Protein AF-R5MC84-F1 (afdb_monomer_lite)

Secondary structure (DSSP, 8-state):
--EEEEEEEEETTEEEEEEEEEEEEEETTEEEEEETTEEEEEEE-SSEEEEEEE-SSEEEEEEEETTS--EEEEEETTTTEEEEE-EEEEEEEEETTEEEEEEEETTT-SEEEEEEE-

Structure (mmCIF, N/CA/C/O backbone):
data_AF-R5MC84-F1
#
_entry.id   AF-R5MC84-F1
#
loop_
_atom_site.group_PDB
_atom_site.id
_atom_site.type_symbol
_atom_site.label_atom_id
_atom_site.label_alt_id
_atom_site.label_comp_id
_atom_site.label_asym_id
_atom_site.label_entity_id
_atom_site.label_seq_id
_atom_site.pdbx_PDB_ins_code
_atom_site.Cartn_x
_atom_site.Cartn_y
_atom_site.Cartn_z
_atom_site.occupancy
_atom_site.B_iso_or_equiv
_atom_site.auth_seq_id
_atom_site.auth_comp_id
_atom_site.auth_asym_id
_atom_site.auth_atom_id
_atom_site.pdbx_PDB_model_num
ATOM 1 N N . MET A 1 1 ? 2.328 -9.620 23.487 1.00 56.69 1 MET A N 1
ATOM 2 C CA . MET A 1 1 ? 0.896 -9.490 23.147 1.00 56.69 1 MET A CA 1
ATOM 3 C C . MET A 1 1 ? 0.767 -9.801 21.673 1.00 56.69 1 MET A C 1
ATOM 5 O O . MET A 1 1 ? 1.569 -9.274 20.914 1.00 56.69 1 MET A O 1
ATOM 9 N N . ASN A 1 2 ? -0.149 -10.691 21.293 1.00 75.06 2 ASN A N 1
ATOM 10 C CA . ASN A 1 2 ? -0.432 -10.945 19.881 1.00 75.06 2 ASN A CA 1
ATOM 11 C C . ASN A 1 2 ? -1.495 -9.938 19.453 1.00 75.06 2 ASN A C 1
ATOM 13 O O . ASN A 1 2 ? -2.572 -9.925 20.048 1.00 75.06 2 ASN A O 1
ATOM 17 N N . ASN A 1 3 ? -1.176 -9.100 18.472 1.00 91.00 3 ASN A N 1
ATOM 18 C CA . ASN A 1 3 ? -2.144 -8.193 17.874 1.00 91.00 3 ASN A CA 1
ATOM 19 C C . ASN A 1 3 ? -2.644 -8.818 16.572 1.00 91.00 3 ASN A C 1
ATOM 21 O O . ASN A 1 3 ? -1.855 -9.398 15.817 1.00 91.00 3 ASN A O 1
ATOM 25 N N . PHE A 1 4 ? -3.945 -8.710 16.323 1.00 95.31 4 PHE A N 1
ATOM 26 C CA . PHE A 1 4 ? -4.581 -9.274 15.142 1.00 95.31 4 PHE A CA 1
ATOM 27 C C . PHE A 1 4 ? -5.265 -8.177 14.356 1.00 95.31 4 PHE A C 1
ATOM 29 O O . PHE A 1 4 ? -6.042 -7.430 14.932 1.00 95.31 4 PHE A O 1
ATOM 36 N N . LEU A 1 5 ? -5.019 -8.139 13.052 1.00 95.62 5 LEU A N 1
ATOM 37 C CA . LEU A 1 5 ? -5.756 -7.280 12.144 1.00 95.62 5 LEU A CA 1
ATOM 38 C C . LEU A 1 5 ? -6.703 -8.096 11.272 1.00 95.62 5 LEU A C 1
ATOM 40 O O . LEU A 1 5 ? -6.482 -9.285 11.001 1.00 95.62 5 LEU A O 1
ATOM 44 N N . SER A 1 6 ? -7.744 -7.424 10.802 1.00 97.25 6 SER A N 1
ATOM 45 C CA . SER A 1 6 ? -8.564 -7.879 9.684 1.00 97.25 6 SER A CA 1
ATOM 46 C C . SER A 1 6 ? -8.267 -7.024 8.460 1.00 97.25 6 SER A C 1
ATOM 48 O O . SER A 1 6 ? -8.034 -5.826 8.586 1.00 97.25 6 SER A O 1
ATOM 50 N N . LEU A 1 7 ? -8.262 -7.642 7.284 1.00 97.31 7 LEU A N 1
ATOM 51 C CA . LEU A 1 7 ? -7.933 -7.015 6.012 1.00 97.31 7 LEU A CA 1
ATOM 52 C C . LEU A 1 7 ? -8.986 -7.383 4.972 1.00 97.31 7 LEU A C 1
ATOM 54 O O . LEU A 1 7 ? -9.317 -8.562 4.812 1.00 97.31 7 LEU A O 1
ATOM 58 N N . LYS A 1 8 ? -9.464 -6.384 4.232 1.00 97.94 8 LYS A N 1
ATOM 59 C CA . LYS A 1 8 ? -10.260 -6.563 3.016 1.00 97.94 8 LYS A CA 1
ATOM 60 C C . LYS A 1 8 ? -9.640 -5.772 1.877 1.00 97.94 8 LYS A C 1
ATOM 62 O O . LYS A 1 8 ? -9.330 -4.596 2.030 1.00 97.94 8 LYS A O 1
ATOM 67 N N . LEU A 1 9 ? -9.481 -6.423 0.736 1.00 96.44 9 LEU A N 1
ATOM 68 C CA . LEU A 1 9 ? -9.009 -5.821 -0.502 1.00 96.44 9 LEU A CA 1
ATOM 69 C C . LEU A 1 9 ? -10.130 -5.906 -1.527 1.00 96.44 9 LEU A C 1
ATOM 71 O O . LEU A 1 9 ? -10.655 -6.991 -1.783 1.00 96.44 9 LEU A O 1
ATOM 75 N N . TYR A 1 10 ? -10.461 -4.772 -2.124 1.00 97.12 10 TYR A N 1
ATOM 76 C CA . TYR A 1 10 ? -11.439 -4.666 -3.191 1.00 97.12 10 TYR A CA 1
ATOM 77 C C . TYR A 1 10 ? -10.757 -4.180 -4.466 1.00 97.12 10 TYR A C 1
ATOM 79 O O . TYR A 1 10 ? -9.874 -3.318 -4.411 1.00 97.12 10 TYR A O 1
ATOM 87 N N . LYS A 1 11 ? -11.200 -4.710 -5.604 1.00 95.38 11 LYS A N 1
ATOM 88 C CA . LYS A 1 11 ? -10.806 -4.289 -6.951 1.00 95.38 11 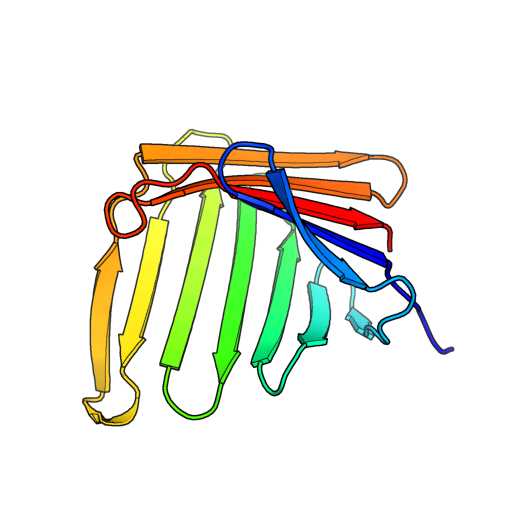LYS A CA 1
ATOM 89 C C . LYS A 1 11 ? -12.068 -3.885 -7.698 1.00 95.38 11 LYS A C 1
ATOM 91 O O . LYS A 1 11 ? -13.010 -4.663 -7.750 1.00 95.38 11 LYS A O 1
ATOM 96 N N . ASN A 1 12 ? -12.124 -2.655 -8.204 1.00 93.56 12 ASN A N 1
ATOM 97 C CA . ASN A 1 12 ? -13.321 -2.078 -8.829 1.00 93.56 12 ASN A CA 1
ATOM 98 C C . ASN A 1 12 ? -14.590 -2.213 -7.963 1.00 93.56 12 ASN A C 1
ATOM 100 O O . ASN A 1 12 ? -15.686 -2.425 -8.469 1.00 93.56 12 ASN A O 1
ATOM 104 N N . ASN A 1 13 ? -14.429 -2.056 -6.643 1.00 90.38 13 ASN A N 1
ATOM 105 C CA . ASN A 1 13 ? -15.451 -2.239 -5.600 1.00 90.38 13 ASN A CA 1
ATOM 106 C C . ASN A 1 13 ? -15.906 -3.686 -5.332 1.00 90.38 13 ASN A C 1
ATOM 108 O O . ASN A 1 13 ? -16.644 -3.903 -4.370 1.00 90.38 13 ASN A O 1
ATOM 112 N N . ASP A 1 14 ? -15.406 -4.672 -6.074 1.00 95.31 14 ASP A N 1
ATOM 113 C CA . ASP A 1 14 ? -15.655 -6.086 -5.801 1.00 95.31 14 ASP A CA 1
ATOM 114 C C . ASP A 1 14 ? -14.665 -6.622 -4.765 1.00 95.31 14 ASP A C 1
ATOM 116 O O . ASP A 1 14 ? -13.464 -6.350 -4.830 1.00 95.31 14 ASP A O 1
ATOM 120 N N . LEU A 1 15 ? -15.161 -7.387 -3.785 1.00 96.62 15 LEU A N 1
ATOM 121 C CA . LEU A 1 15 ? -14.310 -8.009 -2.769 1.00 96.62 15 LEU A CA 1
ATOM 122 C C . LEU A 1 15 ? -13.402 -9.054 -3.428 1.00 96.62 15 LEU A C 1
ATOM 124 O O . LEU A 1 15 ? -13.872 -10.094 -3.884 1.00 96.62 15 LEU A O 1
ATOM 128 N N . TYR A 1 16 ? -12.100 -8.784 -3.424 1.00 95.75 16 TYR A N 1
ATOM 129 C CA . TYR A 1 16 ? -11.080 -9.637 -4.028 1.00 95.75 16 TYR A CA 1
ATOM 130 C C . TYR A 1 16 ? -10.421 -10.564 -3.000 1.00 95.75 16 TYR A C 1
ATOM 132 O O . TYR A 1 16 ? -10.198 -11.743 -3.267 1.00 95.75 16 TYR A O 1
ATOM 140 N N . LEU A 1 17 ? -10.123 -10.049 -1.803 1.00 95.88 17 LEU A N 1
ATOM 141 C CA . LEU A 1 17 ? -9.483 -10.812 -0.729 1.00 95.88 17 LEU A CA 1
ATOM 142 C C . LEU A 1 17 ? -10.013 -10.381 0.639 1.00 95.88 17 LEU A C 1
ATOM 144 O O . LEU A 1 17 ? -10.153 -9.191 0.911 1.00 95.88 17 LEU A O 1
ATOM 148 N N . GLU A 1 18 ? -10.233 -11.348 1.529 1.00 97.19 18 GLU A N 1
ATOM 149 C CA . GLU A 1 18 ? -10.537 -11.114 2.942 1.00 97.19 18 GLU A CA 1
ATOM 150 C C . GLU A 1 18 ? -9.652 -12.001 3.831 1.00 97.19 18 GLU A C 1
ATOM 152 O O . GLU A 1 18 ? -9.522 -13.208 3.609 1.00 97.19 18 GLU A O 1
ATOM 157 N N . LYS A 1 19 ? -9.071 -11.412 4.880 1.00 97.00 19 LYS A N 1
ATOM 158 C CA . LYS A 1 19 ? -8.410 -12.128 5.977 1.00 97.00 19 LYS A CA 1
ATOM 159 C C . LYS A 1 19 ? -8.907 -11.566 7.303 1.00 97.00 19 LYS A C 1
ATOM 161 O O . LYS A 1 19 ? -8.810 -10.372 7.549 1.00 97.00 19 LYS A O 1
ATOM 166 N N . LYS A 1 20 ? -9.439 -12.424 8.174 1.00 94.25 20 LYS A N 1
ATOM 167 C CA . LYS A 1 20 ? -10.103 -11.991 9.420 1.00 94.25 20 LYS A CA 1
ATOM 168 C C . LYS A 1 20 ? -9.190 -11.944 10.643 1.00 94.25 20 LYS A C 1
ATOM 170 O O . LYS A 1 20 ? -9.562 -11.349 11.645 1.00 94.25 20 LYS A O 1
ATOM 175 N N . SER A 1 21 ? -8.040 -12.606 10.583 1.00 94.38 21 SER A N 1
ATOM 176 C CA . SER A 1 21 ? -7.100 -12.681 11.699 1.00 94.38 21 SER A CA 1
ATOM 177 C C . SER A 1 21 ? -5.689 -12.874 11.153 1.00 94.38 21 SER A C 1
ATOM 179 O O . SER A 1 21 ? -5.282 -13.986 10.817 1.00 94.38 21 SER A O 1
ATOM 181 N N . LEU A 1 22 ? -4.969 -11.766 10.999 1.00 95.69 22 LEU A N 1
ATOM 182 C CA . LEU A 1 22 ? -3.556 -11.737 10.634 1.00 95.69 22 LEU A CA 1
ATOM 183 C C . LEU A 1 22 ? -2.760 -11.194 11.810 1.00 95.69 22 LEU A C 1
ATOM 185 O O . LEU A 1 22 ? -3.102 -10.147 12.353 1.00 95.69 22 LEU A O 1
ATOM 189 N N . ASN A 1 23 ? -1.690 -11.889 12.188 1.00 95.88 23 ASN A N 1
ATOM 190 C CA . ASN A 1 23 ? -0.760 -11.352 13.172 1.00 95.88 23 ASN A CA 1
ATOM 191 C C . ASN A 1 23 ? -0.080 -10.109 12.600 1.00 95.88 23 ASN A C 1
ATOM 193 O O . ASN A 1 23 ? 0.408 -10.141 11.468 1.00 95.88 23 ASN A O 1
ATOM 197 N N . TYR A 1 24 ? 0.004 -9.056 13.406 1.00 96.62 24 TYR A N 1
ATOM 198 C CA . TYR A 1 24 ? 0.782 -7.875 13.061 1.00 96.62 24 TYR A CA 1
ATOM 199 C C . TYR A 1 24 ? 1.618 -7.378 14.239 1.00 96.62 24 TYR A C 1
ATOM 201 O O . TYR A 1 24 ? 1.277 -7.562 15.410 1.00 96.62 24 TYR A O 1
ATOM 209 N N . ALA A 1 25 ? 2.732 -6.732 13.916 1.00 95.75 25 ALA A N 1
ATOM 210 C CA . ALA A 1 25 ? 3.549 -5.988 14.858 1.00 95.75 25 ALA A CA 1
ATOM 211 C C . ALA A 1 25 ? 3.249 -4.491 14.724 1.00 95.75 25 ALA A C 1
ATOM 213 O O . ALA A 1 25 ? 3.106 -3.977 13.616 1.00 95.75 25 ALA A O 1
ATOM 214 N N . LYS A 1 26 ? 3.174 -3.792 15.861 1.00 94.12 26 LYS A N 1
ATOM 215 C CA . LYS A 1 26 ? 3.033 -2.333 15.924 1.00 94.12 26 LYS A CA 1
ATOM 216 C C . LYS A 1 26 ? 4.236 -1.742 16.639 1.00 94.12 26 LYS A C 1
ATOM 218 O O . LYS A 1 26 ? 4.548 -2.156 17.754 1.00 94.12 26 LYS A O 1
ATOM 223 N N . ASN A 1 27 ? 4.875 -0.757 16.020 1.00 93.94 27 ASN A N 1
ATOM 224 C CA . ASN A 1 27 ? 5.918 0.048 16.640 1.00 93.94 27 ASN A CA 1
ATOM 225 C C . ASN A 1 27 ? 5.663 1.523 16.318 1.00 93.94 27 ASN A C 1
ATOM 227 O O . ASN A 1 27 ? 5.898 1.970 15.198 1.00 93.94 27 ASN A O 1
ATOM 231 N N . ASN A 1 28 ? 5.150 2.268 17.300 1.00 93.44 28 ASN A N 1
ATOM 232 C CA . ASN A 1 28 ? 4.688 3.646 17.137 1.00 93.44 28 ASN A CA 1
ATOM 233 C C . ASN A 1 28 ? 3.674 3.777 15.986 1.00 93.44 28 ASN A C 1
ATOM 235 O O . ASN A 1 28 ? 2.543 3.305 16.092 1.00 93.44 28 ASN A O 1
ATOM 239 N N . ASN A 1 29 ? 4.089 4.410 14.894 1.00 94.69 29 ASN A N 1
ATOM 240 C CA . ASN A 1 29 ? 3.295 4.688 13.707 1.00 94.69 29 ASN A CA 1
ATOM 241 C C . ASN A 1 29 ? 3.519 3.681 12.563 1.00 94.69 29 ASN A C 1
ATOM 243 O O . ASN A 1 29 ? 3.021 3.889 11.456 1.00 94.69 29 ASN A O 1
ATOM 247 N N . LYS A 1 30 ? 4.292 2.624 12.828 1.00 96.62 30 LYS A N 1
ATOM 248 C CA . LYS A 1 30 ? 4.618 1.550 11.895 1.00 96.62 30 LYS A CA 1
ATOM 249 C C . LYS A 1 30 ? 3.831 0.286 12.238 1.00 96.62 30 LYS A C 1
ATOM 251 O O . LYS A 1 30 ? 3.828 -0.152 13.392 1.00 96.62 30 LYS A O 1
ATOM 256 N N . TYR A 1 31 ? 3.232 -0.319 11.221 1.00 96.12 31 TYR A N 1
ATOM 257 C CA . TYR A 1 31 ? 2.508 -1.585 11.273 1.00 96.12 31 TYR A CA 1
ATOM 258 C C . TYR A 1 31 ? 3.151 -2.570 10.301 1.00 96.12 31 TYR A C 1
ATOM 260 O O . TYR A 1 31 ? 3.415 -2.212 9.155 1.00 96.12 31 TYR A O 1
ATOM 268 N N . GLU A 1 32 ? 3.398 -3.800 10.740 1.00 97.31 32 GLU A N 1
ATOM 269 C CA . GLU A 1 32 ? 4.042 -4.833 9.924 1.00 97.31 32 GLU A CA 1
ATOM 270 C C . GLU A 1 32 ? 3.278 -6.149 10.007 1.00 97.31 32 GLU A C 1
ATOM 272 O O . GLU A 1 32 ? 2.995 -6.634 11.103 1.00 97.31 32 GLU A O 1
ATOM 277 N N . PHE A 1 33 ? 2.962 -6.745 8.859 1.00 96.75 33 PHE A N 1
ATOM 278 C CA . PHE A 1 33 ? 2.306 -8.050 8.783 1.00 96.75 33 PHE A CA 1
ATOM 279 C C . PHE A 1 33 ? 2.682 -8.795 7.503 1.00 96.75 33 PHE A C 1
ATOM 281 O O . PHE A 1 33 ? 2.889 -8.194 6.447 1.00 96.75 33 PHE A O 1
ATOM 288 N N . SER A 1 34 ? 2.723 -10.122 7.579 1.00 96.12 34 SER A N 1
ATOM 289 C CA . SER A 1 34 ? 2.959 -10.972 6.412 1.00 96.12 34 SER A CA 1
ATOM 290 C C . SER A 1 34 ? 1.641 -11.473 5.831 1.00 96.12 34 SER A C 1
ATOM 292 O O . SER A 1 34 ? 0.766 -11.944 6.559 1.00 96.12 34 SER A O 1
ATOM 294 N N . LEU A 1 35 ? 1.518 -11.409 4.511 1.00 94.75 35 LEU A N 1
ATOM 295 C CA . LEU A 1 35 ? 0.398 -11.947 3.751 1.00 94.75 35 LEU A CA 1
ATOM 296 C C . LEU A 1 35 ? 0.963 -12.676 2.533 1.00 94.75 35 LEU A C 1
ATOM 298 O O . LEU A 1 35 ? 1.555 -12.031 1.678 1.00 94.75 35 LEU A O 1
ATOM 302 N N . GLU A 1 36 ? 0.786 -13.998 2.469 1.00 92.00 36 GLU A N 1
ATOM 303 C CA . GLU A 1 36 ? 1.190 -14.822 1.311 1.00 92.00 36 GLU A CA 1
ATOM 304 C C . GLU A 1 36 ? 2.664 -14.606 0.914 1.00 92.00 36 GLU A C 1
ATOM 306 O O . GLU A 1 36 ? 2.978 -14.270 -0.221 1.00 92.00 36 GLU A O 1
ATOM 311 N N . ASP A 1 37 ? 3.570 -14.743 1.889 1.00 92.94 37 ASP A N 1
ATOM 312 C CA . ASP A 1 37 ? 5.022 -14.526 1.743 1.00 92.94 37 ASP A CA 1
ATOM 313 C C . ASP A 1 37 ? 5.449 -13.099 1.345 1.00 92.94 37 ASP A C 1
ATOM 315 O O . ASP A 1 37 ? 6.627 -12.848 1.083 1.00 92.94 37 ASP A O 1
ATOM 319 N N . VAL A 1 38 ? 4.520 -12.140 1.375 1.00 96.81 38 VAL A N 1
ATOM 320 C CA . VAL A 1 38 ? 4.792 -10.708 1.220 1.00 96.81 38 VAL A CA 1
ATOM 321 C C . VAL A 1 38 ? 4.785 -10.037 2.590 1.00 96.81 38 VAL A C 1
ATOM 323 O O . VAL A 1 38 ? 3.784 -10.091 3.310 1.00 96.81 38 VAL A O 1
ATOM 326 N N . LEU A 1 39 ? 5.883 -9.374 2.951 1.00 98.06 39 LEU A N 1
ATOM 327 C CA . LEU A 1 39 ? 5.944 -8.484 4.105 1.00 98.06 39 LEU A CA 1
ATOM 328 C C . LEU A 1 39 ? 5.305 -7.146 3.731 1.00 98.06 39 LEU A C 1
ATOM 330 O O . LEU A 1 39 ? 5.766 -6.448 2.831 1.00 98.06 39 LEU A O 1
ATOM 334 N N . ASN A 1 40 ? 4.248 -6.779 4.444 1.00 98.00 40 ASN A N 1
ATOM 335 C CA . ASN A 1 40 ? 3.569 -5.504 4.292 1.00 98.00 40 ASN A CA 1
ATOM 336 C C . ASN A 1 40 ? 3.981 -4.611 5.457 1.00 98.00 40 ASN A C 1
ATOM 338 O O . ASN A 1 40 ? 3.800 -4.978 6.618 1.00 98.00 40 ASN A O 1
ATOM 342 N N . THR A 1 41 ? 4.529 -3.446 5.137 1.00 98.25 41 THR A N 1
ATOM 343 C CA . THR A 1 41 ? 4.846 -2.390 6.096 1.00 98.25 41 THR A CA 1
ATOM 344 C C . THR A 1 41 ? 3.978 -1.184 5.794 1.00 98.25 41 THR A C 1
ATOM 346 O O . THR A 1 41 ? 3.941 -0.723 4.658 1.00 98.25 41 THR A O 1
ATOM 349 N N . ILE A 1 42 ? 3.301 -0.656 6.808 1.00 98.00 42 ILE A N 1
ATOM 350 C CA . ILE A 1 42 ? 2.528 0.580 6.713 1.00 98.00 42 ILE A CA 1
ATOM 351 C C . ILE A 1 42 ? 3.099 1.569 7.717 1.00 98.00 42 ILE A C 1
ATOM 353 O O . ILE A 1 42 ? 3.148 1.279 8.911 1.00 98.00 42 ILE A O 1
ATOM 357 N N . ILE A 1 43 ? 3.527 2.734 7.243 1.00 97.75 43 ILE A N 1
ATOM 358 C CA . ILE A 1 43 ? 3.975 3.849 8.080 1.00 97.75 43 ILE A CA 1
ATOM 359 C C . ILE A 1 43 ? 3.003 4.999 7.878 1.00 97.75 43 ILE A C 1
ATOM 361 O O . ILE A 1 43 ? 2.782 5.434 6.751 1.00 97.75 43 ILE A O 1
ATOM 365 N N . ILE A 1 44 ? 2.440 5.500 8.972 1.00 95.69 44 ILE A N 1
ATOM 366 C CA . ILE A 1 44 ? 1.483 6.607 8.947 1.00 95.69 44 ILE A CA 1
ATOM 367 C C . ILE A 1 44 ? 2.130 7.828 9.595 1.00 95.69 44 ILE A C 1
ATOM 369 O O . ILE A 1 44 ? 2.679 7.744 10.689 1.00 95.69 44 ILE A O 1
ATOM 373 N N . SER A 1 45 ? 2.087 8.975 8.939 1.00 95.06 45 SER A N 1
ATOM 374 C CA . SER A 1 45 ? 2.497 10.260 9.503 1.00 95.06 45 SER A CA 1
ATOM 375 C C . SER A 1 45 ? 1.346 11.261 9.422 1.00 95.06 45 SER A C 1
ATOM 377 O O . SER A 1 45 ? 0.254 10.943 8.950 1.00 95.06 45 SER A O 1
ATOM 379 N N . GLU A 1 46 ? 1.573 12.474 9.922 1.00 92.31 46 GLU A N 1
ATOM 380 C CA . GLU A 1 46 ? 0.574 13.543 9.875 1.00 92.31 46 GLU A CA 1
ATOM 381 C C . GLU A 1 46 ? 0.150 13.871 8.434 1.00 92.31 46 GLU A C 1
ATOM 383 O O . GLU A 1 46 ? -1.041 14.042 8.168 1.00 92.31 46 GLU A O 1
ATOM 388 N N . ASP A 1 47 ? 1.101 13.857 7.499 1.00 95.12 47 ASP A N 1
ATOM 389 C CA . ASP A 1 47 ? 0.900 14.325 6.124 1.00 95.12 47 ASP A CA 1
ATOM 390 C C . ASP A 1 47 ? 0.862 13.209 5.075 1.00 95.12 47 ASP A C 1
ATOM 392 O O . ASP A 1 47 ? 0.478 13.459 3.926 1.00 95.12 47 ASP A O 1
ATOM 396 N N . ALA A 1 48 ? 1.259 11.986 5.436 1.00 97.44 48 ALA A N 1
ATOM 397 C CA . ALA A 1 48 ? 1.431 10.910 4.472 1.00 97.44 48 ALA A CA 1
ATOM 398 C C . ALA A 1 48 ? 1.202 9.511 5.051 1.00 97.44 48 ALA A C 1
ATOM 400 O O . ALA A 1 48 ? 1.296 9.272 6.254 1.00 97.44 48 ALA A O 1
ATOM 401 N N . MET A 1 49 ? 0.971 8.561 4.153 1.00 98.00 49 MET A N 1
ATOM 402 C CA . MET A 1 49 ? 1.032 7.131 4.426 1.00 98.00 49 MET A CA 1
ATOM 403 C C . MET A 1 49 ? 1.987 6.480 3.428 1.00 98.00 49 MET A C 1
ATOM 405 O O . MET A 1 49 ? 1.906 6.744 2.229 1.00 98.00 49 MET A O 1
ATOM 409 N N . VAL A 1 50 ? 2.871 5.615 3.915 1.00 98.38 50 VAL A N 1
ATOM 410 C CA . VAL A 1 50 ? 3.734 4.772 3.084 1.00 98.38 50 VAL A CA 1
ATOM 411 C C . VAL A 1 50 ? 3.311 3.322 3.264 1.00 98.38 50 VAL A C 1
ATOM 413 O O . VAL A 1 50 ? 3.316 2.816 4.384 1.00 98.38 50 VAL A O 1
ATOM 416 N N . LEU A 1 51 ? 2.952 2.665 2.165 1.00 98.19 51 LEU A N 1
ATOM 417 C CA . LEU A 1 51 ? 2.740 1.224 2.086 1.00 98.19 51 LEU A CA 1
ATOM 418 C C . LEU A 1 51 ? 3.907 0.605 1.317 1.00 98.19 51 LEU A C 1
ATOM 420 O O . LEU A 1 51 ? 4.083 0.881 0.133 1.00 98.19 51 LEU A O 1
ATOM 424 N N . THR A 1 52 ? 4.649 -0.282 1.967 1.00 98.38 52 THR A N 1
ATOM 425 C CA . THR A 1 52 ? 5.693 -1.091 1.337 1.00 98.38 52 THR A CA 1
ATOM 426 C C . THR A 1 52 ? 5.253 -2.547 1.314 1.00 98.38 52 THR A C 1
ATOM 428 O O . THR A 1 52 ? 4.891 -3.105 2.350 1.00 98.38 52 THR A O 1
ATOM 431 N N . ARG A 1 53 ? 5.292 -3.173 0.140 1.00 97.56 53 ARG A N 1
ATOM 432 C CA . ARG A 1 53 ? 5.062 -4.606 -0.061 1.00 97.56 53 ARG A CA 1
ATOM 433 C C . ARG A 1 53 ? 6.358 -5.216 -0.560 1.00 97.56 53 ARG A C 1
ATOM 435 O O . ARG A 1 53 ? 6.788 -4.911 -1.668 1.00 97.56 53 ARG A O 1
ATOM 442 N N . ASP A 1 54 ? 6.974 -6.051 0.259 1.00 98.31 54 ASP A N 1
ATOM 443 C CA . ASP A 1 54 ? 8.278 -6.637 -0.019 1.00 98.31 54 ASP A CA 1
ATOM 444 C C . ASP A 1 54 ? 8.183 -8.159 -0.066 1.00 98.31 54 ASP A C 1
ATOM 446 O O . ASP A 1 54 ? 7.633 -8.790 0.837 1.00 98.31 54 ASP A O 1
ATOM 450 N N . ASN A 1 55 ? 8.717 -8.760 -1.122 1.00 97.50 55 ASN A N 1
ATOM 451 C CA . ASN A 1 55 ? 8.897 -10.203 -1.211 1.00 97.50 55 ASN A CA 1
ATOM 452 C C . ASN A 1 55 ? 10.292 -10.520 -1.765 1.00 97.50 55 ASN A C 1
ATOM 454 O O . ASN A 1 55 ? 11.145 -9.644 -1.887 1.00 97.50 55 ASN A O 1
ATOM 458 N N . LYS A 1 56 ? 10.570 -11.784 -2.086 1.00 96.94 56 LYS A N 1
ATOM 459 C CA . LYS A 1 56 ? 11.901 -12.177 -2.578 1.00 96.94 56 LYS A CA 1
ATOM 460 C C . LYS A 1 56 ? 12.266 -11.562 -3.934 1.00 96.94 56 LYS A C 1
ATOM 462 O O . LYS A 1 56 ? 13.446 -11.358 -4.188 1.00 96.94 56 LYS A O 1
ATOM 467 N N . GLU A 1 57 ? 11.278 -11.268 -4.770 1.00 96.75 57 GLU A N 1
ATOM 468 C CA . GLU A 1 57 ? 11.469 -10.866 -6.169 1.00 96.75 57 GLU A CA 1
ATOM 469 C C . GLU A 1 57 ? 11.445 -9.344 -6.342 1.00 96.75 57 GLU A C 1
ATOM 471 O O . GLU A 1 57 ? 12.128 -8.790 -7.205 1.00 96.75 57 GLU A O 1
ATOM 476 N N . SER A 1 58 ? 10.664 -8.651 -5.514 1.00 96.88 58 SER A N 1
ATOM 477 C CA . SER A 1 58 ? 10.347 -7.246 -5.726 1.00 96.88 58 SER A CA 1
ATOM 478 C C . SER A 1 58 ? 10.005 -6.487 -4.449 1.00 96.88 58 SER A C 1
ATOM 480 O O . SER A 1 58 ? 9.702 -7.075 -3.406 1.00 96.88 58 SER A O 1
ATOM 482 N N . THR A 1 59 ? 10.027 -5.162 -4.568 1.00 97.94 59 THR A N 1
ATOM 483 C CA . THR A 1 59 ? 9.513 -4.236 -3.556 1.00 97.94 59 THR A CA 1
ATOM 484 C C . THR A 1 59 ? 8.616 -3.210 -4.236 1.00 97.94 59 THR A C 1
ATOM 486 O O . THR A 1 59 ? 9.076 -2.472 -5.102 1.00 97.94 59 THR A O 1
ATOM 489 N N . LEU A 1 60 ? 7.349 -3.134 -3.835 1.00 97.19 60 LEU A N 1
ATOM 490 C CA . LEU A 1 60 ? 6.460 -2.031 -4.193 1.00 97.19 60 LEU A CA 1
ATOM 491 C C . LEU A 1 60 ? 6.398 -1.046 -3.030 1.00 97.19 60 LEU A C 1
ATOM 493 O O . LEU A 1 60 ? 6.135 -1.450 -1.901 1.00 97.19 60 LEU A O 1
ATOM 497 N N . GLU A 1 61 ? 6.577 0.238 -3.306 1.00 98.31 61 GLU A N 1
ATOM 498 C CA . GLU A 1 61 ? 6.395 1.319 -2.343 1.00 98.31 61 GLU A CA 1
ATOM 499 C C . GLU A 1 61 ? 5.374 2.318 -2.888 1.00 98.31 61 GLU A C 1
ATOM 501 O O . GLU A 1 61 ? 5.568 2.893 -3.957 1.00 98.31 61 GLU A O 1
ATOM 506 N N . LEU A 1 62 ? 4.285 2.528 -2.153 1.00 98.12 62 LEU A N 1
ATOM 507 C CA . LEU A 1 62 ? 3.269 3.536 -2.431 1.00 98.12 62 LEU A CA 1
ATOM 508 C C . LEU A 1 62 ? 3.302 4.589 -1.323 1.00 98.12 62 LEU A C 1
ATOM 510 O O . LEU A 1 62 ? 3.018 4.289 -0.166 1.00 98.12 62 LEU A O 1
ATOM 514 N 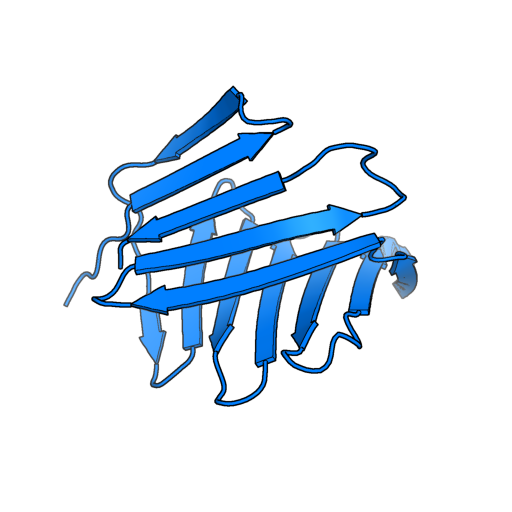N . THR A 1 63 ? 3.604 5.830 -1.690 1.00 98.38 63 THR A N 1
ATOM 515 C CA . THR A 1 63 ? 3.498 7.002 -0.818 1.00 98.38 63 THR A CA 1
ATOM 516 C C . THR A 1 63 ? 2.258 7.805 -1.188 1.00 98.38 63 THR A C 1
ATOM 518 O O . THR A 1 63 ? 2.169 8.361 -2.285 1.00 98.38 63 THR A O 1
ATOM 521 N N . VAL A 1 64 ? 1.322 7.921 -0.252 1.00 98.25 64 VAL A N 1
ATOM 522 C CA . VAL A 1 64 ? 0.101 8.716 -0.391 1.00 98.25 64 VAL A CA 1
ATOM 523 C C . VAL A 1 64 ? 0.230 9.975 0.462 1.00 98.25 64 VAL A C 1
ATOM 525 O O . VAL A 1 64 ? 0.152 9.900 1.684 1.00 98.25 64 VAL A O 1
ATOM 528 N N . ASN A 1 65 ? 0.442 11.130 -0.175 1.00 96.94 65 ASN A N 1
ATOM 529 C CA . ASN A 1 65 ? 0.524 12.429 0.498 1.00 96.94 65 ASN A CA 1
ATOM 530 C C . ASN A 1 65 ? -0.829 13.154 0.486 1.00 96.94 65 ASN A C 1
ATOM 532 O O . ASN A 1 65 ? -1.478 13.220 -0.556 1.00 96.94 65 ASN A O 1
ATOM 536 N N . LYS A 1 66 ? -1.214 13.792 1.597 1.00 93.75 66 LYS A N 1
ATOM 537 C CA . LYS A 1 66 ? -2.457 14.588 1.691 1.00 93.75 66 LYS A CA 1
ATOM 538 C C . LYS A 1 66 ? -2.495 15.803 0.758 1.00 93.75 66 LYS A C 1
ATOM 540 O O . LYS A 1 66 ? -3.565 16.314 0.456 1.00 93.75 66 LYS A O 1
ATOM 545 N N . ASN A 1 67 ? -1.336 16.268 0.293 1.00 93.62 67 ASN A N 1
ATOM 546 C CA . ASN A 1 67 ? -1.221 17.364 -0.673 1.00 93.62 67 ASN A CA 1
ATOM 547 C C . ASN A 1 67 ? -1.388 16.922 -2.143 1.00 93.62 67 ASN A C 1
ATOM 549 O O . ASN A 1 67 ? -1.188 17.743 -3.034 1.00 93.62 67 ASN A O 1
ATOM 553 N N . GLY A 1 68 ? -1.692 15.643 -2.399 1.00 93.50 68 GLY A N 1
ATOM 554 C CA . GLY A 1 68 ? -1.909 15.091 -3.741 1.00 93.50 68 GLY A CA 1
ATOM 555 C C . GLY A 1 68 ? -0.646 14.640 -4.485 1.00 93.50 68 GLY A C 1
ATOM 556 O O . GLY A 1 68 ? -0.747 14.024 -5.540 1.00 93.50 68 GLY A O 1
ATOM 557 N N . ASN A 1 69 ? 0.560 14.887 -3.957 1.00 94.75 69 ASN A N 1
ATOM 558 C CA . ASN A 1 69 ? 1.816 14.488 -4.611 1.00 94.75 69 ASN A CA 1
ATOM 559 C C . ASN A 1 69 ? 2.159 13.012 -4.347 1.00 94.75 69 ASN A C 1
ATOM 561 O O . ASN A 1 69 ? 3.167 12.705 -3.705 1.00 94.75 69 ASN A O 1
ATOM 565 N N . HIS A 1 70 ? 1.303 12.089 -4.776 1.00 97.25 70 HIS A N 1
ATOM 566 C CA . HIS A 1 70 ? 1.501 10.653 -4.573 1.00 97.25 70 HIS A CA 1
ATOM 567 C C . HIS A 1 70 ? 2.683 10.118 -5.388 1.00 97.25 70 HIS A C 1
ATOM 569 O O . HIS A 1 70 ? 3.052 10.670 -6.424 1.00 97.25 70 HIS A O 1
ATOM 575 N N . LYS A 1 71 ? 3.300 9.037 -4.909 1.00 97.31 71 LYS A N 1
ATOM 576 C CA . LYS A 1 71 ? 4.404 8.363 -5.601 1.00 97.31 71 LYS A CA 1
ATOM 577 C C . LYS A 1 71 ? 4.239 6.863 -5.480 1.00 97.31 71 LYS A C 1
ATOM 579 O O . LYS A 1 71 ? 3.941 6.380 -4.392 1.00 97.31 71 LYS A O 1
ATOM 584 N N . CYS A 1 72 ? 4.498 6.134 -6.555 1.00 97.38 72 CYS A N 1
ATOM 585 C CA . CYS A 1 72 ? 4.633 4.690 -6.504 1.00 97.38 72 CYS A CA 1
ATOM 586 C C . CYS A 1 72 ? 5.927 4.274 -7.199 1.00 97.38 72 CYS A C 1
ATOM 588 O O . CYS A 1 72 ? 6.235 4.757 -8.287 1.00 97.38 72 CYS A O 1
ATOM 590 N N . ARG A 1 73 ? 6.705 3.409 -6.550 1.00 96.94 73 ARG A N 1
ATOM 591 C CA . ARG A 1 73 ? 7.937 2.848 -7.106 1.00 96.94 73 ARG A CA 1
ATOM 592 C C . ARG A 1 73 ? 7.909 1.340 -6.977 1.00 96.94 73 ARG A C 1
ATOM 594 O O . ARG A 1 73 ? 7.439 0.803 -5.973 1.00 96.94 73 ARG A O 1
ATOM 601 N N . TYR A 1 74 ? 8.455 0.673 -7.977 1.00 96.56 74 TYR A N 1
ATOM 602 C CA . TYR A 1 74 ? 8.585 -0.769 -8.014 1.00 96.56 74 TYR A CA 1
ATOM 603 C C . TYR A 1 74 ? 10.039 -1.147 -8.282 1.00 96.56 74 TYR A C 1
ATOM 605 O O . TYR A 1 74 ? 10.607 -0.758 -9.299 1.00 96.56 74 TYR A O 1
ATOM 613 N N . LEU A 1 75 ? 10.647 -1.877 -7.353 1.00 97.62 75 LEU A N 1
ATOM 614 C CA . LEU A 1 75 ? 11.989 -2.434 -7.477 1.00 97.62 75 LEU A CA 1
ATOM 615 C C . LEU A 1 75 ? 11.895 -3.880 -7.955 1.00 97.62 75 LEU A C 1
ATOM 617 O O . LEU A 1 75 ? 11.301 -4.715 -7.275 1.00 97.62 75 LEU A O 1
ATOM 621 N N . LEU A 1 76 ? 12.548 -4.179 -9.072 1.00 96.75 76 LEU A N 1
ATOM 622 C CA . LEU A 1 76 ? 12.839 -5.537 -9.525 1.00 96.75 76 LEU A CA 1
ATOM 623 C C . LEU A 1 76 ? 14.202 -5.949 -8.964 1.00 96.75 76 LEU A C 1
ATOM 625 O O . LEU A 1 76 ? 15.232 -5.482 -9.451 1.00 96.75 76 LEU A O 1
ATOM 629 N N . LYS A 1 77 ? 14.224 -6.811 -7.940 1.00 96.94 77 LYS A N 1
ATOM 630 C CA . LYS A 1 77 ? 15.454 -7.126 -7.189 1.00 96.94 77 LYS A CA 1
ATOM 631 C C . LYS A 1 77 ? 16.484 -7.877 -8.026 1.00 96.94 77 LYS A C 1
ATOM 633 O O . LYS A 1 77 ? 17.674 -7.636 -7.873 1.00 96.94 77 LYS A O 1
ATOM 638 N N . GLU A 1 78 ? 16.039 -8.747 -8.932 1.00 96.38 78 GLU A N 1
ATOM 639 C CA . GLU A 1 78 ? 16.944 -9.479 -9.832 1.00 96.38 78 GLU A CA 1
ATOM 640 C C . GLU A 1 78 ? 17.711 -8.557 -10.786 1.00 96.38 78 GLU A C 1
ATOM 642 O O . GLU A 1 78 ? 18.841 -8.859 -11.164 1.00 96.38 78 GLU A O 1
ATOM 647 N N . LEU A 1 79 ? 17.099 -7.435 -11.170 1.00 95.94 79 LEU A N 1
ATOM 648 C CA . LEU A 1 79 ? 17.673 -6.467 -12.104 1.00 95.94 79 LEU A CA 1
ATOM 649 C C . LEU A 1 79 ? 18.305 -5.263 -11.398 1.00 95.94 79 LEU A C 1
ATOM 651 O O . LEU A 1 79 ? 18.897 -4.424 -12.072 1.00 95.94 79 LEU A O 1
ATOM 655 N N . ASP A 1 80 ? 18.136 -5.162 -10.075 1.00 94.81 80 ASP A N 1
ATOM 656 C CA . ASP A 1 80 ? 18.444 -3.973 -9.271 1.00 94.81 80 ASP A CA 1
ATOM 657 C C . ASP A 1 80 ? 17.915 -2.677 -9.921 1.00 94.81 80 ASP A C 1
ATOM 659 O O . ASP A 1 80 ? 18.591 -1.651 -10.008 1.00 94.81 80 ASP A O 1
ATOM 663 N N . ALA A 1 81 ? 16.694 -2.751 -10.460 1.00 94.75 81 ALA A N 1
ATOM 664 C CA . ALA A 1 81 ? 16.112 -1.708 -11.295 1.00 94.75 81 ALA A CA 1
ATOM 665 C C . ALA A 1 81 ? 14.806 -1.178 -10.704 1.00 94.75 81 ALA A C 1
ATOM 667 O O . ALA A 1 81 ? 13.935 -1.949 -10.294 1.00 94.75 81 ALA A O 1
ATOM 668 N N . TYR A 1 82 ? 14.657 0.147 -10.721 1.00 95.00 82 TYR A N 1
ATOM 669 C CA . TYR A 1 82 ? 13.445 0.831 -10.286 1.00 95.00 82 TYR A CA 1
ATOM 670 C C . TYR A 1 82 ? 12.598 1.260 -11.476 1.00 95.00 82 TYR A C 1
ATOM 672 O O . TYR A 1 82 ? 13.107 1.786 -12.466 1.00 95.00 82 TYR A O 1
ATOM 680 N N . VAL A 1 83 ? 11.292 1.095 -11.321 1.00 94.88 83 VAL A N 1
ATOM 681 C CA . VAL A 1 83 ? 10.269 1.627 -12.211 1.00 94.88 83 VAL A CA 1
ATOM 682 C C . VAL A 1 83 ? 9.381 2.550 -11.391 1.00 94.88 83 VAL A C 1
ATOM 684 O O . VAL A 1 83 ? 8.840 2.146 -10.360 1.00 94.88 83 VAL A O 1
ATOM 687 N N . ASP A 1 84 ? 9.247 3.793 -11.837 1.00 95.81 84 ASP A N 1
ATOM 688 C CA . ASP A 1 84 ? 8.261 4.711 -11.281 1.00 95.81 84 ASP A CA 1
ATOM 689 C C . ASP A 1 84 ? 6.907 4.410 -11.934 1.00 95.81 84 ASP A C 1
ATOM 691 O O . ASP A 1 84 ? 6.804 4.332 -13.158 1.00 95.81 84 ASP A O 1
ATOM 695 N N . ILE A 1 85 ? 5.880 4.205 -11.111 1.00 95.00 85 ILE A N 1
ATOM 696 C CA . ILE A 1 85 ? 4.512 3.937 -11.557 1.00 95.00 85 ILE A CA 1
ATOM 697 C C . ILE A 1 85 ? 3.688 5.197 -11.303 1.00 95.00 85 ILE A C 1
ATOM 699 O O . ILE A 1 85 ? 3.686 5.735 -10.189 1.00 95.00 85 ILE A O 1
ATOM 703 N N . VAL A 1 86 ? 2.987 5.668 -12.334 1.00 95.00 86 VAL A N 1
ATOM 704 C CA . VAL A 1 86 ? 2.086 6.816 -12.218 1.00 95.00 86 VAL A CA 1
ATOM 705 C C . VAL A 1 86 ? 0.914 6.454 -11.305 1.00 95.00 86 VAL A C 1
ATOM 707 O O . VAL A 1 86 ? 0.310 5.385 -11.418 1.00 95.00 86 VAL A O 1
ATOM 710 N N . VAL A 1 87 ? 0.618 7.355 -10.368 1.00 96.25 87 VAL A N 1
ATOM 711 C CA . VAL A 1 87 ? -0.517 7.250 -9.449 1.00 96.25 87 VAL A CA 1
ATOM 712 C C . VAL A 1 87 ? -1.584 8.229 -9.921 1.00 96.25 87 VAL A C 1
ATOM 714 O O . VAL A 1 87 ? -1.415 9.435 -9.750 1.00 96.25 87 VAL A O 1
ATOM 717 N N . ASP A 1 88 ? -2.669 7.719 -10.500 1.00 94.62 88 ASP A N 1
ATOM 718 C CA . ASP A 1 88 ? -3.758 8.554 -11.023 1.00 94.62 88 ASP A CA 1
ATOM 719 C C . ASP A 1 88 ? -4.534 9.227 -9.890 1.00 94.62 88 ASP A C 1
ATOM 721 O O . ASP A 1 88 ? -4.894 10.402 -9.954 1.00 94.62 88 ASP A O 1
ATOM 725 N N . SER A 1 89 ? -4.795 8.466 -8.829 1.00 94.50 89 SER A N 1
ATOM 726 C CA . SER A 1 89 ? -5.435 8.956 -7.614 1.00 94.50 89 SER A CA 1
ATOM 727 C C . SER A 1 89 ? -5.049 8.088 -6.426 1.00 94.50 89 SER A C 1
ATOM 729 O O . SER A 1 89 ? -4.863 6.876 -6.566 1.00 94.50 89 SER A O 1
ATOM 731 N N . ALA A 1 90 ? -4.921 8.696 -5.247 1.00 97.06 90 ALA A N 1
ATOM 732 C CA . ALA A 1 90 ? -4.822 7.962 -3.997 1.00 97.06 90 ALA A CA 1
ATOM 733 C C . ALA A 1 90 ? -5.301 8.804 -2.811 1.00 97.06 90 ALA A C 1
ATOM 735 O O . ALA A 1 90 ? -5.111 10.014 -2.760 1.00 97.06 90 ALA A O 1
ATOM 736 N N . GLU A 1 91 ? -5.884 8.152 -1.817 1.00 97.00 91 GLU A N 1
ATOM 737 C CA . GLU A 1 91 ? -6.307 8.787 -0.574 1.00 97.00 91 GLU A CA 1
ATOM 738 C C . GLU A 1 91 ? -6.225 7.772 0.561 1.00 97.00 91 GLU A C 1
ATOM 740 O O . GLU A 1 91 ? -6.401 6.571 0.349 1.00 97.00 91 GLU A O 1
ATOM 745 N N . PHE A 1 92 ? -5.954 8.237 1.777 1.00 97.25 92 PHE A N 1
ATOM 746 C CA . PHE A 1 92 ? -6.031 7.389 2.956 1.00 97.25 92 PHE A CA 1
ATOM 747 C C . PHE A 1 92 ? -6.708 8.118 4.112 1.00 97.25 92 PHE A C 1
ATOM 749 O O . PHE A 1 92 ? -6.590 9.336 4.258 1.00 97.25 92 PHE A O 1
ATOM 756 N N . SER A 1 93 ? -7.376 7.355 4.969 1.00 95.25 93 SER A N 1
ATOM 757 C CA . SER A 1 93 ? -7.921 7.837 6.232 1.00 95.25 93 SER A CA 1
ATOM 758 C C . SER A 1 93 ? -7.654 6.825 7.342 1.00 95.25 93 SER A C 1
ATOM 760 O O . SER A 1 93 ? -7.610 5.619 7.102 1.00 95.25 93 SER A O 1
ATOM 762 N N . ILE A 1 94 ? -7.440 7.318 8.562 1.00 93.19 94 ILE A N 1
ATOM 763 C CA . ILE A 1 94 ? -7.338 6.480 9.757 1.00 93.19 94 ILE A CA 1
ATOM 764 C C . ILE A 1 94 ? -8.215 7.057 10.866 1.00 93.19 94 ILE A C 1
ATOM 766 O O . ILE A 1 94 ? -8.058 8.218 11.244 1.00 93.19 94 ILE A O 1
ATOM 770 N N . GLN A 1 95 ? -9.166 6.260 11.349 1.00 92.50 95 GLN A N 1
ATOM 771 C CA . GLN A 1 95 ? -10.110 6.615 12.413 1.00 92.50 95 GLN A CA 1
ATOM 772 C C . GLN A 1 95 ? -10.413 5.360 13.232 1.00 92.50 95 GLN A C 1
ATOM 774 O O . GLN A 1 95 ? -10.607 4.304 12.643 1.00 92.50 95 GLN A O 1
ATOM 779 N N . ASP A 1 96 ? -10.443 5.463 14.564 1.00 88.75 96 ASP A N 1
ATOM 780 C CA . ASP A 1 96 ? -10.835 4.371 15.473 1.00 88.75 96 ASP A CA 1
ATOM 781 C C . ASP A 1 96 ? -10.199 3.002 15.134 1.00 88.75 96 ASP A C 1
ATOM 783 O O . ASP A 1 96 ? -10.888 1.995 14.992 1.00 88.75 96 ASP A O 1
ATOM 787 N N . ASP A 1 97 ? -8.872 2.982 14.945 1.00 89.62 97 ASP A N 1
ATOM 788 C CA . ASP A 1 97 ? -8.073 1.795 14.574 1.00 89.62 97 ASP A CA 1
ATOM 789 C C . ASP A 1 97 ? -8.431 1.145 13.219 1.00 89.62 97 ASP A C 1
ATOM 791 O O . ASP A 1 97 ? -7.952 0.058 12.883 1.00 89.62 97 ASP A O 1
ATOM 795 N N . LYS A 1 98 ? -9.200 1.844 12.382 1.00 95.44 98 LYS A N 1
ATOM 796 C CA . LYS A 1 98 ? -9.480 1.480 10.994 1.00 95.44 98 LYS A CA 1
ATOM 797 C C . LYS A 1 98 ? -8.682 2.354 10.035 1.00 95.44 98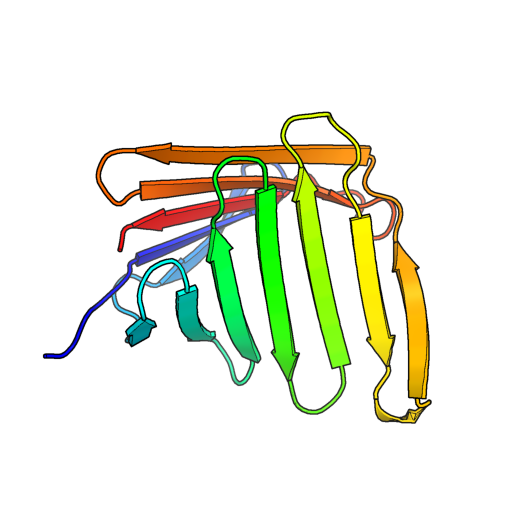 LYS A C 1
ATOM 799 O O . LYS A 1 98 ? -8.815 3.574 10.045 1.00 95.44 98 LYS A O 1
ATOM 804 N N . LEU A 1 99 ? -7.889 1.720 9.177 1.00 96.69 99 LEU A N 1
ATOM 805 C CA . LEU A 1 99 ? -7.248 2.329 8.015 1.00 96.69 99 LEU A CA 1
ATOM 806 C C . LEU A 1 99 ? -8.052 2.000 6.758 1.00 96.69 99 LEU A C 1
ATOM 808 O O . LEU A 1 99 ? -8.289 0.831 6.448 1.00 96.69 99 LEU A O 1
ATOM 812 N N . GLU A 1 100 ? -8.401 3.032 6.003 1.00 97.19 100 GLU A N 1
ATOM 813 C CA . GLU A 1 100 ? -8.885 2.901 4.635 1.00 97.19 100 GLU A CA 1
ATOM 814 C C . GLU A 1 100 ? -7.884 3.550 3.688 1.00 97.19 100 GLU A C 1
ATOM 816 O O . GLU A 1 100 ? -7.470 4.690 3.891 1.00 97.19 100 GLU A O 1
ATOM 821 N N . LEU A 1 101 ? -7.498 2.818 2.652 1.00 97.38 101 LEU A N 1
ATOM 822 C CA . LEU A 1 101 ? -6.617 3.276 1.592 1.00 97.38 101 LEU A CA 1
ATOM 823 C C . LEU A 1 101 ? -7.306 3.039 0.251 1.00 97.38 101 LEU A C 1
ATOM 825 O O . LEU A 1 101 ? -7.748 1.930 -0.045 1.00 97.38 101 LEU A O 1
ATOM 829 N N . TYR A 1 102 ? -7.321 4.071 -0.575 1.00 96.44 102 TYR A N 1
ATOM 830 C CA . TYR A 1 102 ? -7.819 4.060 -1.939 1.00 96.44 102 TYR A CA 1
ATOM 831 C C . TYR A 1 102 ? -6.670 4.434 -2.866 1.00 96.44 102 TYR A C 1
ATOM 833 O O . TYR A 1 102 ? -5.936 5.376 -2.573 1.00 96.44 102 TYR A O 1
ATOM 841 N N . TYR A 1 103 ? -6.486 3.704 -3.963 1.00 96.12 103 TYR A N 1
ATOM 842 C CA . TYR A 1 103 ? -5.526 4.086 -4.995 1.00 96.12 103 TYR A CA 1
ATOM 843 C C . TYR A 1 103 ? -5.867 3.497 -6.363 1.00 96.12 103 TYR A C 1
ATOM 845 O O . TYR A 1 103 ? -6.454 2.418 -6.470 1.00 96.12 103 TYR A O 1
ATOM 853 N N . GLN A 1 104 ? -5.434 4.197 -7.405 1.00 95.69 104 GLN A N 1
ATOM 854 C CA . GLN A 1 104 ? -5.427 3.744 -8.788 1.00 95.69 104 GLN A CA 1
ATOM 855 C C . GLN A 1 104 ? -4.036 4.002 -9.373 1.00 95.69 104 GLN A C 1
ATOM 857 O O . GLN A 1 104 ? -3.520 5.119 -9.302 1.00 95.69 104 GLN A O 1
ATOM 862 N N . LEU A 1 105 ? -3.421 2.945 -9.901 1.00 93.75 105 LEU A N 1
ATOM 863 C CA . LEU A 1 105 ? -2.138 3.002 -10.596 1.00 93.75 105 LEU A CA 1
ATOM 864 C C . LEU A 1 105 ? -2.389 2.857 -12.095 1.00 93.75 105 LEU A C 1
ATOM 866 O O . LEU A 1 105 ? -3.169 1.985 -12.484 1.00 93.75 105 LEU A O 1
ATOM 870 N N . GLU A 1 106 ? -1.663 3.618 -12.913 1.00 90.00 106 GLU A N 1
ATOM 871 C CA . GLU A 1 106 ? -1.754 3.550 -14.383 1.00 90.00 106 GLU A CA 1
ATOM 872 C C . GLU A 1 106 ? -1.470 2.128 -14.910 1.00 90.00 106 GLU A C 1
ATOM 874 O O . GLU A 1 106 ? -2.017 1.699 -15.919 1.00 90.00 106 GLU A O 1
ATOM 879 N N . SER A 1 107 ? -0.639 1.353 -14.203 1.00 83.62 107 SER A N 1
ATOM 880 C CA . SER A 1 107 ? -0.256 -0.004 -14.610 1.00 83.62 107 SER A CA 1
ATOM 881 C C . SER A 1 107 ? -1.291 -1.095 -14.315 1.00 83.62 107 SER A C 1
ATOM 883 O O . SER A 1 107 ? -1.173 -2.185 -14.871 1.00 83.62 107 SER A O 1
ATOM 885 N N . ASP A 1 108 ? -2.247 -0.852 -13.413 1.00 77.69 108 ASP A N 1
ATOM 886 C CA . ASP A 1 108 ? -3.207 -1.868 -12.945 1.00 77.69 108 ASP A CA 1
ATOM 887 C C . ASP A 1 108 ? -4.611 -1.646 -13.530 1.00 77.69 108 ASP A C 1
ATOM 889 O O . ASP A 1 108 ? -5.434 -2.555 -13.495 1.00 77.69 108 ASP A O 1
ATOM 893 N N . ASP A 1 109 ? -4.899 -0.449 -14.064 1.00 76.44 109 ASP A N 1
ATOM 894 C CA . ASP A 1 109 ? -6.188 -0.054 -14.672 1.00 76.44 109 ASP A CA 1
ATOM 895 C C . ASP A 1 109 ? -7.425 -0.344 -13.784 1.00 76.44 109 ASP A C 1
ATOM 897 O O . ASP A 1 109 ? -8.571 -0.398 -14.237 1.00 76.44 109 ASP A O 1
ATOM 901 N N . GLN A 1 110 ? -7.200 -0.544 -12.482 1.00 88.44 110 GLN A N 1
ATOM 902 C CA . GLN A 1 110 ? -8.209 -0.944 -11.511 1.00 88.44 110 GLN A CA 1
ATOM 903 C C . GLN A 1 110 ? -8.161 -0.056 -10.279 1.00 88.44 110 GLN A C 1
ATOM 905 O O . GLN A 1 110 ? -7.114 0.172 -9.665 1.00 88.44 110 GLN A O 1
ATOM 910 N N . PHE A 1 111 ? -9.346 0.371 -9.855 1.00 91.06 111 PHE A N 1
ATOM 911 C CA . PHE A 1 111 ? -9.519 1.046 -8.583 1.00 91.06 111 PHE A CA 1
ATOM 912 C C . PHE A 1 111 ? -9.329 0.047 -7.443 1.00 91.06 111 PHE A C 1
ATOM 914 O O . PHE A 1 111 ? -10.036 -0.962 -7.363 1.00 91.06 111 PHE A O 1
ATOM 921 N N . THR A 1 112 ? -8.393 0.332 -6.545 1.00 96.06 112 THR A N 1
ATOM 922 C CA . THR A 1 112 ? -8.092 -0.528 -5.404 1.00 96.06 112 THR A CA 1
ATOM 923 C C . THR A 1 112 ? -8.503 0.138 -4.105 1.00 96.06 112 THR A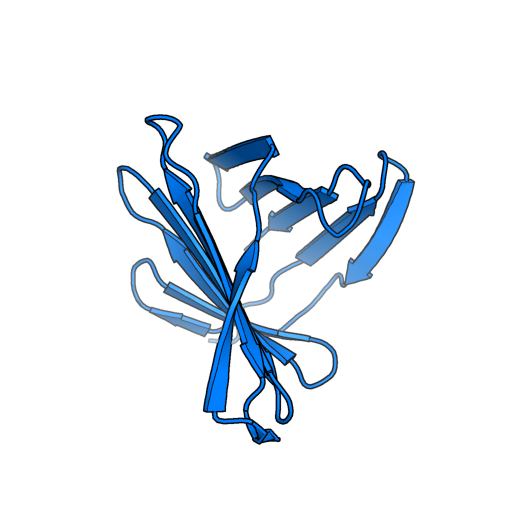 C 1
ATOM 925 O O . THR A 1 112 ? -8.103 1.265 -3.822 1.00 96.06 112 THR A O 1
ATOM 928 N N . ARG A 1 113 ? -9.252 -0.596 -3.277 1.00 97.12 113 ARG A N 1
ATOM 929 C CA . ARG A 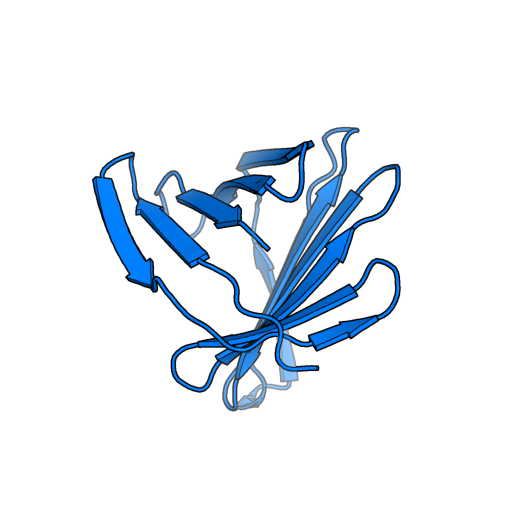1 113 ? -9.564 -0.201 -1.900 1.00 97.12 113 ARG A CA 1
ATOM 930 C C . ARG A 1 113 ? -9.046 -1.246 -0.927 1.00 97.12 113 ARG A C 1
ATOM 932 O O . ARG A 1 113 ? -9.380 -2.422 -1.046 1.00 97.12 113 ARG A O 1
ATOM 939 N N . LEU A 1 114 ? -8.269 -0.811 0.051 1.00 97.06 114 LEU A N 1
ATOM 940 C CA . LEU A 1 114 ? -7.753 -1.621 1.142 1.00 97.06 114 LEU A CA 1
ATOM 941 C C . LEU A 1 114 ? -8.355 -1.119 2.457 1.00 97.06 114 LEU A C 1
ATOM 943 O O . LEU A 1 114 ? -8.188 0.042 2.816 1.00 97.06 114 LEU A O 1
ATOM 947 N N . GLU A 1 115 ? -9.041 -2.002 3.172 1.00 97.75 115 GLU A N 1
ATOM 948 C CA . GLU A 1 115 ? -9.572 -1.751 4.511 1.00 97.75 115 GLU A CA 1
ATOM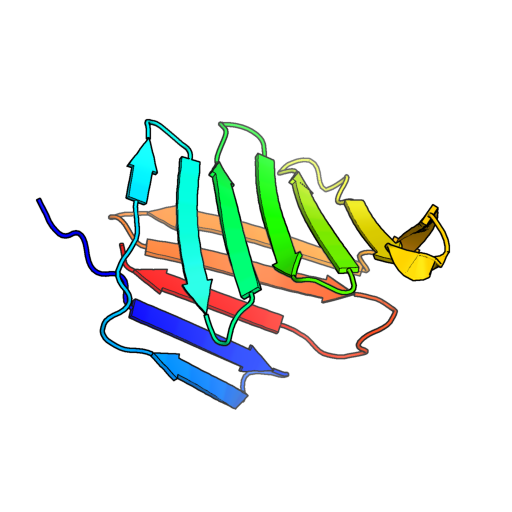 949 C C . GLU A 1 115 ? -8.811 -2.627 5.504 1.00 97.75 115 GLU A C 1
ATOM 951 O O . GLU A 1 115 ? -8.759 -3.850 5.338 1.00 97.75 115 GLU A O 1
ATOM 956 N N . ILE A 1 116 ? -8.238 -2.019 6.539 1.00 97.31 116 ILE A N 1
ATOM 957 C CA . ILE A 1 116 ? -7.559 -2.721 7.628 1.00 97.31 116 ILE A CA 1
ATOM 958 C C . ILE A 1 116 ? -8.157 -2.258 8.952 1.00 97.31 116 ILE A C 1
ATOM 960 O O . ILE A 1 116 ? -8.190 -1.062 9.214 1.00 97.31 116 ILE A O 1
ATOM 964 N N . ASN A 1 117 ? -8.600 -3.194 9.791 1.00 96.62 117 ASN A N 1
ATOM 965 C CA . ASN A 1 117 ? -8.926 -2.909 11.193 1.00 96.62 117 ASN A CA 1
ATOM 966 C C . ASN A 1 117 ? -7.849 -3.558 12.065 1.00 96.62 117 ASN A C 1
ATOM 968 O O . ASN A 1 117 ? -7.671 -4.778 11.958 1.00 96.62 117 ASN A O 1
ATOM 972 N N . PHE A 1 118 ? -7.125 -2.746 12.837 1.00 91.69 118 PHE A N 1
ATOM 973 C CA . PHE A 1 118 ? -6.002 -3.146 13.693 1.00 91.69 118 PHE A CA 1
ATOM 974 C C . PHE A 1 118 ? -6.435 -3.670 15.069 1.00 91.69 118 PHE A C 1
ATOM 976 O O . PHE A 1 118 ? -7.608 -3.479 15.453 1.00 91.69 118 PHE A O 1
#

Radius of gyration: 14.01 Å; chains: 1; bounding box: 34×32×38 Å

Sequence (118 aa):
MNNFLSLKLYKNNDLYLEKKSLNYAKNNNKYEFSLEDVLNTIIISEDAMVLTRDNKESTLELTVNKNGNHKCRYLLKELDAYVDIVVDSAEFSIQDDKLELYYQLESDDQFTRLEINF

Foldseek 3Di:
DWDWKWKFKDWQNHTDDTDGTWTWDDDPQWIWTDDPQWIWIWGDDPFWIWIWTDHPQKIWIWIDGPVFPIWIWIAGPVVRDIDTWDWPDKDWDDDPQKIWIWTDTPVPNITMIMIMRD

pLDDT: mean 94.82, std 5.23, range [56.69, 98.38]